Protein AF-A0AAX3BBE8-F1 (afdb_monomer_lite)

Foldseek 3Di:
DDPPDDPDDDPWDKDWDWDADPVGDIDTPDIDGLDDDDDPVSVVVVVVD

Secondary structure (DSSP, 8-state):
------SS---PPPEEEEEE-TTS-EEEEEEE---SS--HHHHHHHHH-

Radius of gyration: 14.18 Å; chains: 1; bounding box: 25×26×38 Å

InterPro domains:
  IPR001207 Transposase, mutator type [PF00872] (6-47)

Sequence (49 aa):
MFPIKRDRVENESIYVAIGITPEGRREILGYYLPGGMESAYNWREILLI

Structure (mmCIF, N/CA/C/O backbone):
data_AF-A0AAX3BBE8-F1
#
_entry.id   AF-A0AAX3BBE8-F1
#
loop_
_atom_site.group_PDB
_atom_site.id
_atom_site.type_symbol
_atom_site.label_atom_id
_atom_site.label_alt_id
_atom_site.label_comp_id
_atom_site.label_asym_id
_atom_site.label_entity_id
_atom_site.label_seq_id
_atom_site.pdbx_PDB_ins_code
_atom_site.Cartn_x
_atom_site.Cartn_y
_atom_site.Cartn_z
_atom_site.occupancy
_atom_site.B_iso_or_equiv
_atom_site.auth_seq_id
_atom_site.auth_comp_id
_atom_site.auth_asym_id
_atom_site.auth_atom_id
_atom_site.pdbx_PDB_model_num
ATOM 1 N N . MET A 1 1 ? -13.205 -18.235 -19.030 1.00 39.25 1 MET A N 1
ATOM 2 C CA . MET A 1 1 ? -12.049 -18.022 -18.134 1.00 39.25 1 MET A CA 1
ATOM 3 C C . MET A 1 1 ? -10.880 -17.609 -19.009 1.00 39.25 1 MET A C 1
ATOM 5 O O . MET A 1 1 ? -10.476 -18.401 -19.849 1.00 39.25 1 MET A O 1
ATOM 9 N N . PHE A 1 2 ? -10.433 -16.355 -18.921 1.00 45.06 2 PHE A N 1
ATOM 10 C CA . PHE A 1 2 ? -9.292 -15.883 -19.708 1.00 45.06 2 PHE A CA 1
ATOM 11 C C . PHE A 1 2 ? -8.014 -16.502 -19.127 1.00 45.06 2 PHE A C 1
ATOM 13 O O . PHE A 1 2 ? -7.789 -16.366 -17.922 1.00 45.06 2 PHE A O 1
ATOM 20 N N . PRO A 1 3 ? -7.202 -17.221 -19.917 1.00 46.75 3 PRO A N 1
ATOM 21 C CA . PRO A 1 3 ? -5.941 -17.744 -19.424 1.00 46.75 3 PRO A CA 1
ATOM 22 C C . PRO A 1 3 ? -5.008 -16.563 -19.138 1.00 46.75 3 PRO A C 1
ATOM 24 O O . PRO A 1 3 ? -4.573 -15.874 -20.056 1.00 46.75 3 PRO A O 1
ATOM 27 N N . ILE A 1 4 ? -4.690 -16.330 -17.862 1.00 62.59 4 ILE A N 1
ATOM 28 C CA . ILE A 1 4 ? -3.612 -15.423 -17.449 1.00 62.59 4 ILE A CA 1
ATOM 29 C C . ILE A 1 4 ? -2.293 -16.154 -17.727 1.00 62.59 4 ILE A C 1
ATOM 31 O O . ILE A 1 4 ? -1.632 -16.649 -16.819 1.00 62.59 4 ILE A O 1
ATOM 35 N N . LYS A 1 5 ? -1.948 -16.334 -19.003 1.00 59.69 5 LYS A N 1
ATOM 36 C CA . LYS A 1 5 ? -0.657 -16.894 -19.400 1.00 59.69 5 LYS A CA 1
ATOM 37 C C . LYS A 1 5 ? 0.234 -15.729 -19.810 1.00 59.69 5 LYS A C 1
ATOM 39 O O . LYS A 1 5 ? -0.015 -15.095 -20.829 1.00 59.69 5 LYS A O 1
ATOM 44 N N . ARG A 1 6 ? 1.220 -15.413 -18.970 1.00 61.22 6 ARG A N 1
ATOM 45 C CA . ARG A 1 6 ? 2.259 -14.426 -19.283 1.00 61.22 6 ARG A CA 1
ATOM 46 C C . ARG A 1 6 ? 3.326 -15.091 -20.152 1.00 61.22 6 ARG A C 1
ATOM 48 O O . ARG A 1 6 ? 3.731 -16.214 -19.863 1.00 61.22 6 ARG A O 1
ATOM 55 N N . ASP A 1 7 ? 3.765 -14.394 -21.197 1.00 60.22 7 ASP A N 1
ATOM 56 C CA . ASP A 1 7 ? 4.797 -14.866 -22.140 1.00 60.22 7 ASP A CA 1
ATOM 57 C C . ASP A 1 7 ? 6.190 -15.003 -21.499 1.00 60.22 7 ASP A C 1
ATOM 59 O O . ASP A 1 7 ? 7.052 -15.708 -22.019 1.00 60.22 7 ASP A O 1
ATOM 63 N N . ARG A 1 8 ? 6.418 -14.351 -20.352 1.00 58.31 8 ARG A N 1
ATOM 64 C CA . ARG A 1 8 ? 7.670 -14.398 -19.590 1.00 58.31 8 ARG A CA 1
ATOM 65 C C . ARG A 1 8 ? 7.385 -14.789 -18.142 1.00 58.31 8 ARG A C 1
ATOM 67 O O . ARG A 1 8 ? 6.508 -14.206 -17.509 1.00 58.31 8 ARG A O 1
ATOM 74 N N . VAL A 1 9 ? 8.126 -15.771 -17.631 1.00 60.22 9 VAL A N 1
ATOM 75 C CA . VAL A 1 9 ? 8.142 -16.126 -16.206 1.00 60.22 9 VAL A CA 1
ATOM 76 C C . VAL A 1 9 ? 9.300 -15.366 -15.573 1.00 60.22 9 VAL A C 1
ATOM 78 O O . VAL A 1 9 ? 10.455 -15.748 -15.744 1.00 60.22 9 VAL A O 1
ATOM 81 N N . GLU A 1 10 ? 8.995 -14.273 -14.882 1.00 66.31 10 GLU A N 1
ATOM 82 C CA . GLU A 1 10 ? 9.953 -13.553 -14.040 1.00 66.31 10 GLU A CA 1
ATOM 83 C C . GLU A 1 10 ? 9.517 -13.643 -12.571 1.00 66.31 10 GLU A C 1
ATOM 85 O O . GLU A 1 10 ? 8.350 -13.917 -12.281 1.00 66.31 10 GLU A O 1
ATOM 90 N N . ASN A 1 11 ? 10.457 -13.459 -11.636 1.00 72.50 11 ASN A N 1
ATOM 91 C CA . ASN A 1 11 ? 10.146 -13.390 -10.205 1.00 72.50 11 ASN A CA 1
ATOM 92 C C . ASN A 1 11 ? 9.398 -12.078 -9.921 1.00 72.50 11 ASN A C 1
ATOM 94 O O . ASN A 1 11 ? 10.004 -11.070 -9.566 1.00 72.50 11 ASN A O 1
ATOM 98 N N . GLU A 1 12 ? 8.086 -12.088 -10.134 1.00 76.94 12 GLU A N 1
ATOM 99 C CA . GLU A 1 12 ? 7.198 -10.962 -9.862 1.00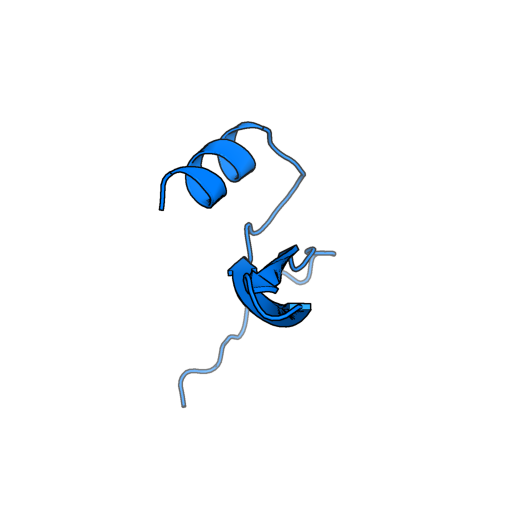 76.94 12 GLU A CA 1
ATOM 100 C C . GLU A 1 12 ? 6.680 -11.016 -8.417 1.00 76.94 12 GLU A C 1
ATOM 102 O O . GLU A 1 12 ? 6.298 -12.072 -7.906 1.00 76.94 12 GLU A O 1
ATOM 107 N N . SER A 1 13 ? 6.627 -9.856 -7.765 1.00 83.44 13 SER A N 1
ATOM 108 C CA . SER A 1 13 ? 6.075 -9.715 -6.417 1.00 83.44 13 SER A CA 1
ATOM 109 C C . SER A 1 13 ? 4.601 -9.318 -6.466 1.00 83.44 13 SER A C 1
ATOM 111 O O . SER A 1 13 ? 4.203 -8.459 -7.254 1.00 83.44 13 SER A O 1
ATOM 113 N N . ILE A 1 14 ? 3.799 -9.902 -5.572 1.00 87.06 14 ILE A N 1
ATOM 114 C CA . ILE A 1 14 ? 2.421 -9.472 -5.309 1.00 87.06 14 ILE A CA 1
ATOM 115 C C . ILE A 1 14 ? 2.438 -8.558 -4.091 1.00 87.06 14 ILE A C 1
ATOM 117 O O . ILE A 1 14 ? 2.927 -8.952 -3.031 1.00 87.06 14 ILE A O 1
ATOM 121 N N . TYR A 1 15 ? 1.890 -7.353 -4.219 1.00 90.00 15 TYR A N 1
ATOM 122 C CA . TYR A 1 15 ? 1.737 -6.446 -3.084 1.00 90.00 15 TYR A CA 1
ATOM 123 C C . TYR A 1 15 ? 0.320 -6.561 -2.538 1.00 90.00 15 TYR A C 1
ATOM 125 O O . TYR A 1 15 ? -0.642 -6.501 -3.300 1.00 90.00 15 TYR A O 1
ATOM 133 N N . VAL A 1 16 ? 0.187 -6.723 -1.223 1.00 93.06 16 VAL A N 1
ATOM 134 C CA . VAL A 1 16 ? -1.109 -6.815 -0.540 1.00 93.06 16 VAL A CA 1
ATOM 135 C C . VAL A 1 16 ? -1.193 -5.694 0.484 1.00 93.06 16 VAL A C 1
ATOM 137 O O . VAL A 1 16 ? -0.373 -5.624 1.398 1.00 93.06 16 VAL A O 1
ATOM 140 N N . ALA A 1 17 ? -2.184 -4.819 0.330 1.00 93.44 17 ALA A N 1
ATOM 141 C CA . ALA A 1 17 ? -2.484 -3.779 1.302 1.00 93.44 17 ALA A CA 1
ATOM 142 C C . ALA A 1 17 ? -3.429 -4.344 2.367 1.00 93.44 17 ALA A C 1
ATOM 144 O O . ALA A 1 17 ? -4.482 -4.896 2.043 1.00 93.44 17 ALA A O 1
ATOM 145 N N . ILE A 1 18 ? -3.051 -4.208 3.638 1.00 96.38 18 ILE A N 1
ATOM 146 C CA . ILE A 1 18 ? -3.833 -4.684 4.783 1.00 96.38 18 ILE A CA 1
ATOM 147 C C . ILE A 1 18 ? -4.141 -3.493 5.682 1.00 96.38 18 ILE A C 1
ATOM 149 O O . ILE A 1 18 ? -3.242 -2.740 6.055 1.00 96.38 18 ILE A O 1
ATOM 153 N N . GLY A 1 19 ? -5.414 -3.346 6.027 1.00 96.19 19 GLY A N 1
ATOM 154 C CA . GLY A 1 19 ? -5.930 -2.304 6.901 1.00 96.19 19 GLY A CA 1
ATOM 155 C C . GLY A 1 19 ? -6.449 -2.864 8.214 1.00 96.19 19 GLY A C 1
ATOM 156 O O . GLY A 1 19 ? -6.652 -4.072 8.368 1.00 96.19 19 GLY A O 1
ATOM 157 N N . ILE A 1 20 ? -6.676 -1.957 9.161 1.00 97.94 20 ILE A N 1
ATOM 158 C CA . ILE A 1 20 ? -7.409 -2.228 10.395 1.00 97.94 20 ILE A CA 1
ATOM 159 C C . ILE A 1 20 ? 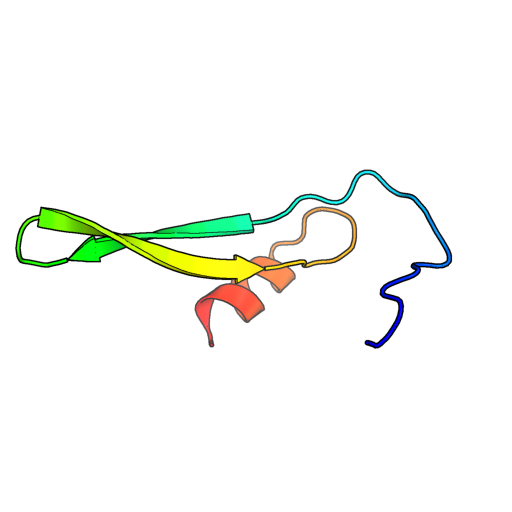-8.593 -1.262 10.438 1.00 97.94 20 ILE A C 1
ATOM 161 O O . ILE A 1 20 ? -8.396 -0.053 10.322 1.00 97.94 20 ILE A O 1
ATOM 165 N N . THR A 1 21 ? -9.808 -1.784 10.598 1.00 96.12 21 THR A N 1
ATOM 166 C CA . THR A 1 21 ? -11.012 -0.958 10.753 1.00 96.12 21 THR A CA 1
ATOM 167 C C . THR A 1 21 ? -10.996 -0.228 12.102 1.00 96.12 21 THR A C 1
ATOM 169 O O . THR A 1 21 ? -10.295 -0.660 13.023 1.00 96.12 21 THR A O 1
ATOM 172 N N . PRO A 1 22 ? -11.794 0.839 12.290 1.00 97.50 22 PRO A N 1
ATOM 173 C CA . PRO A 1 22 ? -11.910 1.508 13.589 1.00 97.50 22 PRO A CA 1
ATOM 174 C C . PRO A 1 22 ? -12.315 0.568 14.740 1.00 97.50 22 PRO A C 1
ATOM 176 O O . PRO A 1 22 ? -11.944 0.793 15.888 1.00 97.50 22 PRO A O 1
ATOM 179 N N . GLU A 1 23 ? -13.022 -0.523 14.437 1.00 97.44 23 GLU A N 1
ATOM 180 C CA . GLU A 1 23 ? -13.431 -1.562 15.393 1.00 97.44 23 GLU A CA 1
ATOM 181 C C . GLU A 1 23 ? -12.339 -2.618 15.649 1.00 97.44 23 GLU A C 1
ATOM 183 O O . GLU A 1 23 ? -12.574 -3.597 16.358 1.00 97.44 23 GLU A O 1
ATOM 188 N N . GLY A 1 24 ? -11.149 -2.461 15.062 1.00 97.38 24 GLY A N 1
ATOM 189 C CA . GLY A 1 24 ? -9.993 -3.330 15.284 1.00 97.38 24 GLY A CA 1
ATOM 190 C C . GLY A 1 24 ? -9.953 -4.596 14.424 1.00 97.38 24 GLY A C 1
ATOM 191 O O . GLY A 1 24 ? -9.140 -5.486 14.690 1.00 97.38 24 GLY A O 1
ATOM 192 N N . ARG A 1 25 ? -10.800 -4.719 13.392 1.00 98.06 25 ARG A N 1
ATOM 193 C CA . ARG A 1 25 ? -10.767 -5.874 12.477 1.00 98.06 25 ARG A CA 1
ATOM 194 C C . ARG A 1 25 ? -9.730 -5.671 11.381 1.00 98.06 25 ARG A C 1
ATOM 196 O O . ARG A 1 25 ?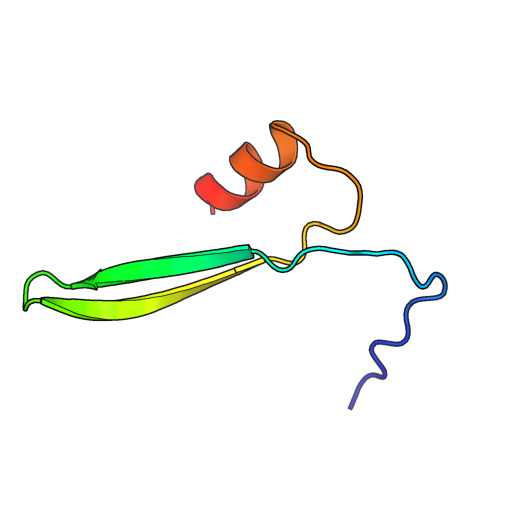 -9.625 -4.584 10.836 1.00 98.06 25 ARG A O 1
ATOM 203 N N . ARG A 1 26 ? -8.986 -6.724 11.035 1.00 97.88 26 ARG A N 1
ATOM 204 C CA . ARG A 1 26 ? -8.042 -6.700 9.905 1.00 97.88 26 ARG A CA 1
ATOM 205 C C . ARG A 1 26 ? -8.760 -7.055 8.614 1.00 97.88 26 ARG A C 1
ATOM 207 O O . ARG A 1 26 ? -9.535 -8.010 8.601 1.00 97.88 26 ARG A O 1
ATOM 214 N N . GLU A 1 27 ? -8.432 -6.357 7.539 1.00 97.62 27 GLU A N 1
ATOM 215 C CA . GLU A 1 27 ? -8.996 -6.615 6.216 1.00 97.62 27 GLU A CA 1
ATOM 216 C C . GLU A 1 27 ? -7.975 -6.374 5.104 1.00 97.62 27 GLU A C 1
ATOM 218 O O . GLU A 1 27 ? -7.034 -5.592 5.256 1.00 97.62 27 GLU A O 1
ATOM 223 N N . ILE A 1 28 ? -8.152 -7.075 3.984 1.00 96.00 28 ILE A N 1
ATOM 224 C CA . ILE A 1 28 ? -7.392 -6.814 2.761 1.00 96.00 28 ILE A CA 1
ATOM 225 C C . ILE A 1 28 ? -8.046 -5.617 2.076 1.00 96.00 28 ILE A C 1
ATOM 227 O O . ILE A 1 28 ? -9.207 -5.693 1.686 1.00 96.00 28 ILE A O 1
ATOM 231 N N . LEU A 1 29 ? -7.286 -4.538 1.919 1.00 93.56 29 LEU A N 1
ATOM 232 C CA . LEU A 1 29 ? -7.734 -3.322 1.240 1.00 93.56 29 LEU A CA 1
ATOM 233 C C . LEU A 1 29 ? -7.576 -3.430 -0.280 1.00 93.56 29 LEU A C 1
ATOM 235 O O . LEU A 1 29 ? -8.331 -2.824 -1.030 1.00 93.56 29 LEU A O 1
ATOM 239 N N . GLY A 1 30 ? -6.604 -4.219 -0.742 1.00 91.75 30 GLY A N 1
ATOM 240 C CA . GLY A 1 30 ? -6.356 -4.439 -2.162 1.00 91.75 30 GLY A CA 1
ATOM 241 C C . GLY A 1 30 ? -5.119 -5.295 -2.410 1.00 91.75 30 GLY A C 1
ATOM 242 O O . GLY A 1 30 ? -4.312 -5.527 -1.506 1.00 91.75 30 GLY A O 1
ATOM 243 N N . TYR A 1 31 ? -4.970 -5.763 -3.646 1.00 91.12 31 TYR A N 1
ATOM 244 C CA . TYR A 1 31 ? -3.769 -6.447 -4.112 1.00 91.12 31 TYR A CA 1
ATOM 245 C C . TYR A 1 31 ? -3.330 -5.884 -5.463 1.00 91.12 31 TYR A C 1
ATOM 247 O O . TYR A 1 31 ? -4.160 -5.532 -6.301 1.00 91.12 31 TYR A O 1
ATOM 255 N N . TYR A 1 32 ? -2.019 -5.817 -5.675 1.00 89.19 32 TYR A N 1
ATOM 256 C CA . TYR A 1 32 ? -1.415 -5.173 -6.834 1.00 89.19 32 TYR A CA 1
ATOM 257 C C . TYR A 1 32 ? -0.350 -6.077 -7.446 1.00 89.19 32 TYR A C 1
ATOM 259 O O . TYR A 1 32 ? 0.458 -6.689 -6.743 1.00 89.19 32 TYR A O 1
ATOM 267 N N . LEU A 1 33 ? -0.362 -6.142 -8.776 1.00 86.88 33 LEU A N 1
ATOM 268 C CA . LEU A 1 33 ? 0.595 -6.877 -9.598 1.00 86.88 33 LEU A CA 1
ATOM 269 C C . LEU A 1 33 ? 1.342 -5.862 -10.472 1.00 86.88 33 LEU A C 1
ATOM 271 O O . LEU A 1 33 ? 0.965 -5.673 -11.630 1.00 86.88 33 LEU A O 1
ATOM 275 N N . PRO A 1 34 ? 2.352 -5.160 -9.928 1.00 77.31 34 PRO A N 1
ATOM 276 C CA . PRO A 1 34 ? 3.009 -4.068 -10.641 1.00 77.31 34 PRO A CA 1
ATOM 277 C C . PRO A 1 34 ? 3.781 -4.533 -11.884 1.00 77.31 34 PRO A C 1
ATOM 279 O O . PRO A 1 34 ? 4.001 -3.722 -12.773 1.00 77.31 34 PRO A O 1
ATOM 282 N N . GLY A 1 35 ? 4.145 -5.821 -11.973 1.00 71.12 35 GLY A N 1
ATOM 283 C CA . GLY A 1 35 ? 4.808 -6.415 -13.136 1.00 71.12 35 GLY A CA 1
ATOM 284 C C . GLY A 1 35 ? 6.184 -5.803 -13.415 1.00 71.12 35 GLY A C 1
ATOM 285 O O . GLY A 1 35 ? 6.294 -4.830 -14.153 1.00 71.12 35 GLY A O 1
ATOM 286 N N . GLY A 1 36 ? 7.245 -6.391 -12.855 1.00 69.44 36 GLY A N 1
ATOM 287 C CA . GLY A 1 36 ? 8.632 -5.978 -13.105 1.00 69.44 36 GLY A CA 1
ATOM 288 C C . GLY A 1 36 ? 9.400 -5.543 -11.853 1.00 69.44 36 GLY A C 1
ATOM 289 O O . GLY A 1 36 ? 8.992 -5.830 -10.728 1.00 69.44 36 GLY A O 1
ATOM 290 N N . MET A 1 37 ? 10.544 -4.880 -12.063 1.00 67.56 37 MET A N 1
ATOM 291 C CA . MET A 1 37 ? 11.446 -4.413 -10.998 1.00 67.56 37 MET A CA 1
ATOM 292 C C . MET A 1 37 ? 10.813 -3.312 -10.134 1.00 67.56 37 MET A C 1
ATOM 294 O O . MET A 1 37 ? 9.969 -2.542 -10.596 1.00 67.56 37 MET A O 1
ATOM 298 N N . GLU A 1 38 ? 11.256 -3.215 -8.880 1.00 76.62 38 GLU A N 1
ATOM 299 C CA . GLU A 1 38 ? 10.781 -2.209 -7.927 1.00 76.62 38 GLU A CA 1
ATOM 300 C C . GLU A 1 38 ? 10.950 -0.777 -8.461 1.00 76.62 38 GLU A C 1
ATOM 302 O O . GLU A 1 38 ? 12.001 -0.401 -8.981 1.00 76.62 38 GLU A O 1
ATOM 307 N N . SER A 1 39 ? 9.901 0.037 -8.317 1.00 85.06 39 SER A N 1
ATOM 308 C CA . SER A 1 39 ? 9.877 1.423 -8.786 1.00 85.06 39 SER A CA 1
ATOM 309 C C . SER A 1 39 ? 9.044 2.305 -7.862 1.00 85.06 39 SER A C 1
ATOM 311 O O . SER A 1 39 ? 7.915 1.965 -7.506 1.00 85.06 39 SER A O 1
ATOM 313 N N . ALA A 1 40 ? 9.572 3.485 -7.524 1.00 88.56 40 ALA A N 1
ATOM 314 C CA . ALA A 1 40 ? 8.841 4.508 -6.773 1.00 88.56 40 ALA A CA 1
ATOM 315 C C . ALA A 1 40 ? 7.604 5.020 -7.534 1.00 88.56 40 ALA A C 1
ATOM 317 O O . ALA A 1 40 ? 6.623 5.432 -6.917 1.00 88.56 40 ALA A O 1
ATOM 318 N N . TYR A 1 41 ? 7.623 4.955 -8.869 1.00 86.88 41 TYR A N 1
ATOM 319 C CA . TYR A 1 41 ? 6.467 5.308 -9.690 1.00 86.88 41 TYR A CA 1
ATOM 320 C C . TYR A 1 41 ? 5.290 4.353 -9.444 1.00 86.88 41 TYR A C 1
ATOM 322 O O . TYR A 1 41 ? 4.158 4.803 -9.304 1.00 86.88 41 TYR A O 1
ATOM 330 N N . ASN A 1 42 ? 5.555 3.054 -9.274 1.00 86.12 42 ASN A N 1
ATOM 331 C CA . ASN A 1 42 ? 4.505 2.066 -9.008 1.00 86.12 42 ASN A CA 1
ATOM 332 C C . ASN A 1 42 ? 3.803 2.338 -7.670 1.00 86.12 42 ASN A C 1
ATOM 334 O O . 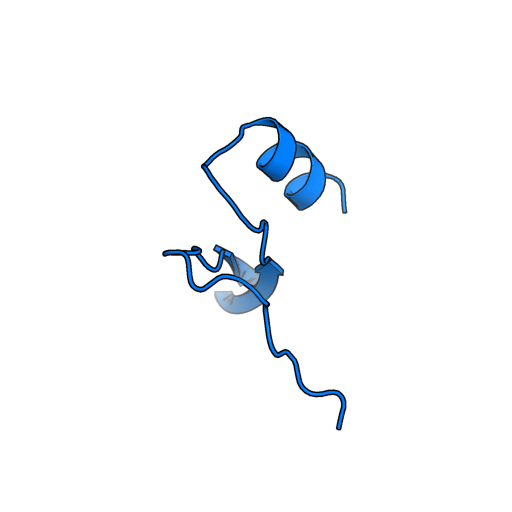ASN A 1 42 ? 2.590 2.197 -7.576 1.00 86.12 42 ASN A O 1
ATOM 338 N N . TRP A 1 43 ? 4.540 2.792 -6.650 1.00 88.94 43 TRP A N 1
ATOM 339 C CA . TRP A 1 43 ? 3.947 3.204 -5.374 1.00 88.94 43 TRP A CA 1
ATOM 340 C C . TRP A 1 43 ? 3.030 4.414 -5.511 1.00 88.94 43 TRP A C 1
ATOM 342 O O . TRP A 1 43 ? 1.979 4.457 -4.876 1.00 88.94 43 TRP A O 1
ATOM 352 N N . ARG A 1 44 ? 3.403 5.381 -6.356 1.00 89.50 44 ARG A N 1
ATOM 353 C CA . ARG A 1 44 ? 2.543 6.528 -6.656 1.00 89.50 44 ARG A CA 1
ATOM 354 C C . ARG A 1 44 ? 1.223 6.073 -7.279 1.00 89.50 44 ARG A C 1
ATOM 356 O O . ARG A 1 44 ? 0.182 6.539 -6.841 1.00 89.50 44 ARG A O 1
ATOM 363 N N . GLU A 1 45 ? 1.260 5.173 -8.256 1.00 85.62 45 GLU A N 1
ATOM 364 C CA . GLU A 1 45 ? 0.039 4.655 -8.887 1.00 85.62 45 GLU A CA 1
ATOM 365 C C . GLU A 1 45 ? -0.822 3.860 -7.893 1.00 85.62 45 GLU A C 1
ATOM 367 O O . GLU A 1 45 ? -2.030 4.044 -7.849 1.00 85.62 45 GLU A O 1
ATOM 372 N N . ILE A 1 46 ? -0.209 3.036 -7.035 1.00 87.62 46 ILE A N 1
ATOM 373 C CA . ILE A 1 46 ? -0.923 2.228 -6.031 1.00 87.62 46 ILE A CA 1
AT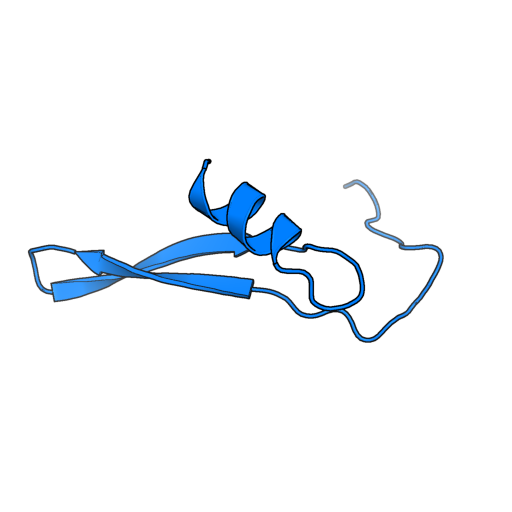OM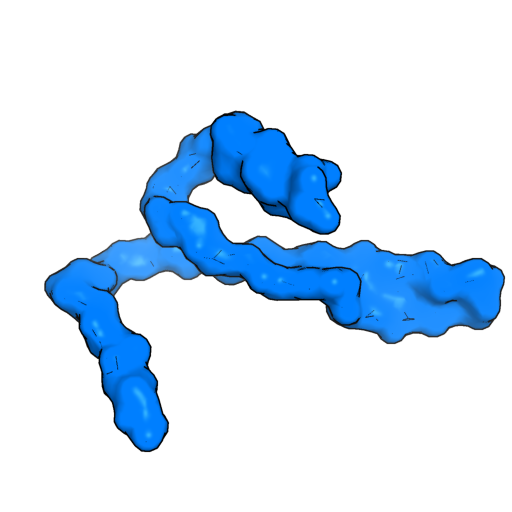 374 C C . ILE A 1 46 ? -1.640 3.090 -4.979 1.00 87.62 46 ILE A C 1
ATOM 376 O O . ILE A 1 46 ? -2.710 2.712 -4.518 1.00 87.62 46 ILE A O 1
ATOM 380 N N . LEU A 1 47 ? -1.050 4.217 -4.569 1.00 87.38 47 LEU A N 1
ATOM 381 C CA . LEU A 1 47 ? -1.574 5.055 -3.481 1.00 87.38 47 LEU A CA 1
ATOM 382 C C . LEU A 1 47 ? -2.506 6.185 -3.944 1.00 87.38 47 LEU A C 1
ATOM 384 O O . LEU A 1 47 ? -3.098 6.853 -3.099 1.00 87.38 47 LEU A O 1
ATOM 388 N N . LEU A 1 48 ? -2.586 6.453 -5.251 1.00 81.00 48 LEU A N 1
ATOM 389 C CA . LEU A 1 48 ? -3.456 7.492 -5.822 1.00 81.00 48 LEU A CA 1
ATOM 390 C C . LEU A 1 48 ? -4.795 6.956 -6.351 1.00 81.00 48 LEU A C 1
ATOM 392 O O . LEU A 1 48 ? -5.626 7.757 -6.782 1.00 81.00 48 LEU A O 1
ATOM 396 N N . ILE A 1 49 ? -4.983 5.636 -6.340 1.00 60.06 49 ILE A N 1
ATOM 397 C CA . ILE A 1 49 ? -6.260 4.962 -6.612 1.00 60.06 49 ILE A CA 1
ATOM 398 C C . ILE A 1 49 ? -7.091 4.947 -5.328 1.00 60.06 49 ILE A C 1
ATOM 400 O O . ILE A 1 49 ? -8.310 5.211 -5.432 1.00 60.06 49 ILE A O 1
#

Organism: NCBI:txid2828656

pLDDT: mean 80.94, std 15.72, range [39.25, 98.06]